Protein AF-A0A1H7CQ21-F1 (afdb_monomer)

pLDDT: mean 93.38, std 7.11, range [62.94, 98.38]

Secondary structure (DSSP, 8-state):
--B-TTT-SBSSPHHHHHHHHHHTTT-HHHHHHHHHHHHHHHHHHHHHTT----HHHHHHHHTTTHHHHTSPPPP-PPP-

Solvent-accessible surface area (backbone atoms only — not comparable to full-atom values): 4685 Å² total; per-residue (Å²): 131,65,51,30,91,90,73,70,39,61,51,68,30,75,68,52,49,53,52,52,23,65,75,26,51,70,36,34,68,62,48,47,51,57,32,47,54,53,41,52,53,53,45,54,51,32,47,74,73,74,45,81,75,53,65,67,60,49,40,53,61,47,54,68,50,38,69,70,45,12,50,58,78,74,78,81,74,75,83,129

Radius of gyration: 15.09 Å; Cα contacts (8 Å, |Δi|>4): 67; chains: 1; bounding box: 49×25×36 Å

Nearest PDB structures (foldseek):
  6a18-assembly1_A  TM=4.517E-01  e=4.459E+00  Arabidopsis thaliana
  6a17-assembly1_A  TM=4.679E-01  e=6.976E+00  Arabidopsis thaliana

Foldseek 3Di:
DAADPVPRHHPPDPVVLLVLLVVQALPLVVQQVVLVVVLVVVCVVCVVVVHDDDPVVSCCRRPVCSVVSNYHDDPPPPDD

Organism: NCBI:txid1144548

Mean predicted aligned error: 4.3 Å

Sequence (80 aa):
MWFCAACAHPWPCGVARLHLAAEYVGKGRTFAVEMAELLWEATADLERIGGNPDGFELYGRFLGWVRRASRPARPDTPAD

Structure (mmCIF, N/CA/C/O backbone):
data_AF-A0A1H7CQ21-F1
#
_entry.id   AF-A0A1H7CQ21-F1
#
loop_
_atom_site.group_PDB
_atom_site.id
_atom_site.type_symbol
_atom_site.label_atom_id
_atom_site.label_alt_id
_atom_site.label_comp_id
_atom_site.label_asym_id
_atom_site.label_entity_id
_atom_site.label_seq_id
_atom_site.pdbx_PDB_ins_code
_atom_site.Cartn_x
_atom_site.Cartn_y
_atom_site.Cartn_z
_atom_site.occupancy
_atom_site.B_iso_or_equiv
_atom_site.auth_seq_id
_atom_s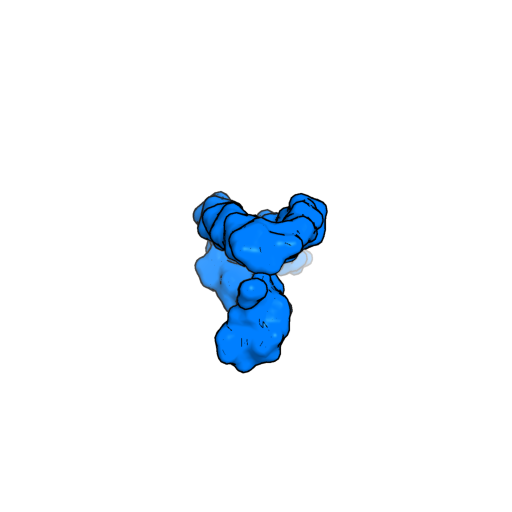ite.auth_comp_id
_atom_site.auth_asym_id
_atom_site.auth_atom_id
_atom_site.pdbx_PDB_model_num
ATOM 1 N N . MET A 1 1 ? 7.832 -6.136 -10.630 1.00 79.31 1 MET A N 1
ATOM 2 C CA . MET A 1 1 ? 6.609 -5.301 -10.597 1.00 79.31 1 MET A CA 1
ATOM 3 C C . MET A 1 1 ? 5.633 -5.895 -9.595 1.00 79.31 1 MET A C 1
ATOM 5 O O . MET A 1 1 ? 5.518 -7.112 -9.532 1.00 79.31 1 MET A O 1
ATOM 9 N N . TRP A 1 2 ? 4.992 -5.051 -8.786 1.00 91.25 2 TRP A N 1
ATOM 10 C CA . TRP A 1 2 ? 4.204 -5.474 -7.626 1.00 91.25 2 TRP A CA 1
ATOM 11 C C . TRP A 1 2 ? 2.753 -5.766 -8.006 1.00 91.25 2 TRP A C 1
ATOM 13 O O . TRP A 1 2 ? 1.979 -4.840 -8.274 1.00 91.25 2 TRP A O 1
ATOM 23 N N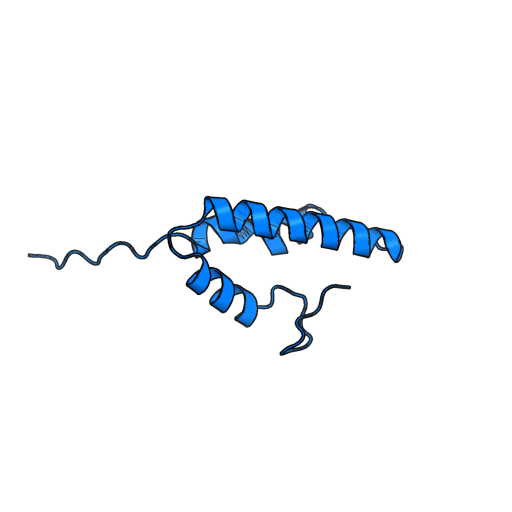 . PHE A 1 3 ? 2.385 -7.045 -8.018 1.00 94.31 3 PHE A N 1
ATOM 24 C CA . PHE A 1 3 ? 1.045 -7.519 -8.363 1.00 94.31 3 PHE A CA 1
ATOM 25 C C . PHE A 1 3 ? 0.417 -8.294 -7.211 1.00 94.31 3 PHE A C 1
ATOM 27 O O . PHE A 1 3 ? 1.091 -8.980 -6.447 1.00 94.31 3 PHE A O 1
ATOM 34 N N . CYS A 1 4 ? -0.900 -8.184 -7.086 1.00 95.38 4 CYS A N 1
ATOM 35 C CA . CYS A 1 4 ? -1.654 -8.908 -6.082 1.00 95.38 4 CYS A CA 1
ATOM 36 C C . CYS A 1 4 ? -1.728 -10.389 -6.462 1.00 95.38 4 CYS A C 1
ATOM 38 O O . CYS A 1 4 ? -2.278 -10.722 -7.510 1.00 95.38 4 CYS A O 1
ATOM 40 N N . ALA A 1 5 ? -1.266 -11.274 -5.579 1.00 92.00 5 ALA A N 1
ATOM 41 C CA . ALA A 1 5 ? -1.319 -12.719 -5.805 1.00 92.00 5 ALA A CA 1
ATOM 42 C C . ALA A 1 5 ? -2.750 -13.257 -6.016 1.00 92.00 5 ALA A C 1
ATOM 44 O O . ALA A 1 5 ? -2.933 -14.257 -6.699 1.00 92.00 5 ALA A O 1
ATOM 45 N N . ALA A 1 6 ? -3.770 -12.582 -5.472 1.00 93.75 6 ALA A N 1
ATOM 46 C CA . ALA A 1 6 ? -5.161 -13.021 -5.578 1.00 93.75 6 ALA A CA 1
ATOM 47 C C . ALA A 1 6 ? -5.855 -12.609 -6.888 1.00 93.75 6 ALA A C 1
ATOM 49 O O . ALA A 1 6 ? -6.786 -13.280 -7.318 1.00 93.75 6 ALA A O 1
ATOM 50 N N . CYS A 1 7 ? -5.459 -11.490 -7.507 1.00 95.31 7 CYS A N 1
ATOM 51 C CA . CYS A 1 7 ? -6.203 -10.926 -8.646 1.00 95.31 7 CYS A CA 1
ATOM 52 C C . CYS A 1 7 ? -5.337 -10.365 -9.781 1.00 95.31 7 CYS A C 1
ATOM 54 O O . CYS A 1 7 ? -5.876 -9.734 -10.687 1.00 95.31 7 CYS A O 1
ATOM 56 N N . ALA A 1 8 ? -4.013 -10.523 -9.714 1.00 95.00 8 ALA A N 1
ATOM 57 C CA . ALA A 1 8 ? -3.026 -10.059 -10.696 1.00 95.00 8 ALA A CA 1
ATOM 58 C C . ALA A 1 8 ? -3.015 -8.543 -11.003 1.00 95.00 8 ALA A C 1
ATOM 60 O O . ALA A 1 8 ? -2.238 -8.088 -11.836 1.00 95.00 8 ALA A O 1
ATOM 61 N N . HIS A 1 9 ? -3.818 -7.732 -10.310 1.00 95.75 9 HIS A N 1
ATOM 62 C CA . HIS A 1 9 ? -3.798 -6.275 -10.450 1.00 95.75 9 HIS A CA 1
ATOM 63 C C . HIS A 1 9 ? -2.614 -5.653 -9.698 1.00 95.75 9 HIS A C 1
ATOM 65 O O . HIS A 1 9 ? -2.111 -6.264 -8.748 1.00 95.75 9 HIS A O 1
ATOM 71 N N . PRO A 1 10 ? -2.193 -4.423 -10.053 1.00 94.81 10 PRO A N 1
ATOM 72 C CA . PRO A 1 10 ? -1.166 -3.700 -9.313 1.00 94.81 10 PRO A CA 1
ATOM 73 C C . PRO A 1 10 ? -1.494 -3.639 -7.816 1.00 94.81 10 PRO A C 1
ATOM 75 O O . PRO A 1 10 ? -2.559 -3.167 -7.416 1.00 94.81 10 PRO A O 1
ATOM 78 N N . TRP A 1 11 ? -0.591 -4.147 -6.978 1.00 96.62 11 TRP A N 1
ATOM 79 C CA . TRP A 1 11 ? -0.778 -4.154 -5.528 1.00 96.62 11 TRP A CA 1
ATOM 80 C C . TRP A 1 11 ? -0.373 -2.806 -4.903 1.00 96.62 11 TRP A C 1
ATOM 82 O O . TRP A 1 11 ? 0.687 -2.299 -5.257 1.00 96.62 11 TRP A O 1
ATOM 92 N N . PRO A 1 12 ? -1.137 -2.206 -3.978 1.00 97.25 12 PRO A N 1
ATOM 93 C CA . PRO A 1 12 ? -2.384 -2.705 -3.417 1.00 97.25 12 PRO A CA 1
ATOM 94 C C . PRO A 1 12 ? -3.570 -2.427 -4.349 1.00 97.25 12 PRO A C 1
ATOM 96 O O . PRO A 1 12 ? -3.909 -1.272 -4.635 1.00 97.25 12 PRO A O 1
ATOM 99 N N . CYS A 1 13 ? -4.225 -3.507 -4.779 1.00 96.88 13 CYS A N 1
ATOM 100 C CA . CYS A 1 13 ? -5.465 -3.458 -5.548 1.00 96.88 13 CYS A CA 1
ATOM 101 C C . CYS A 1 13 ? -6.647 -3.086 -4.636 1.00 96.88 13 CYS A C 1
ATOM 103 O O . CYS A 1 13 ? -6.519 -3.118 -3.414 1.00 96.88 13 CYS A O 1
ATOM 105 N N . GLY A 1 14 ? -7.822 -2.791 -5.203 1.00 95.25 14 GLY A N 1
ATOM 106 C CA . GLY A 1 14 ? -9.004 -2.402 -4.416 1.00 95.25 14 GLY A CA 1
ATOM 107 C C . GLY A 1 14 ? -9.347 -3.377 -3.280 1.00 95.25 14 GLY A C 1
ATOM 108 O O . GLY A 1 14 ? -9.562 -2.947 -2.152 1.00 95.25 14 GLY A O 1
ATOM 109 N N . VAL A 1 15 ? -9.299 -4.687 -3.546 1.00 95.38 15 VAL A N 1
ATOM 110 C CA . VAL A 1 15 ? -9.559 -5.730 -2.536 1.00 95.38 15 VAL A CA 1
ATOM 111 C C . VAL A 1 15 ? -8.510 -5.709 -1.421 1.00 95.38 15 VAL A C 1
ATOM 113 O O . VAL A 1 15 ? -8.863 -5.692 -0.245 1.00 95.38 15 VAL A O 1
ATOM 116 N N . ALA A 1 16 ? -7.222 -5.634 -1.771 1.00 96.88 16 ALA A N 1
ATOM 117 C CA . ALA A 1 16 ? -6.148 -5.538 -0.784 1.00 96.88 16 ALA A CA 1
ATOM 118 C C . ALA A 1 16 ? -6.289 -4.276 0.079 1.00 96.88 16 ALA A C 1
ATOM 120 O O . ALA A 1 16 ? -6.108 -4.341 1.290 1.00 96.88 16 ALA A O 1
ATOM 121 N N . ARG A 1 17 ? -6.678 -3.141 -0.519 1.00 97.19 17 ARG A N 1
ATOM 122 C CA . ARG A 1 17 ? -6.926 -1.900 0.228 1.00 97.19 17 ARG A CA 1
ATOM 123 C C . ARG A 1 17 ? -8.056 -2.052 1.241 1.00 97.19 17 ARG A C 1
ATOM 125 O O . ARG A 1 17 ? -7.923 -1.543 2.346 1.00 97.19 17 ARG A O 1
ATOM 132 N N . LEU A 1 18 ? -9.135 -2.752 0.888 1.00 95.56 18 LEU A N 1
ATOM 133 C CA . LEU A 1 18 ? -10.241 -3.028 1.811 1.00 95.56 18 LEU A CA 1
ATOM 134 C C . LEU A 1 18 ? -9.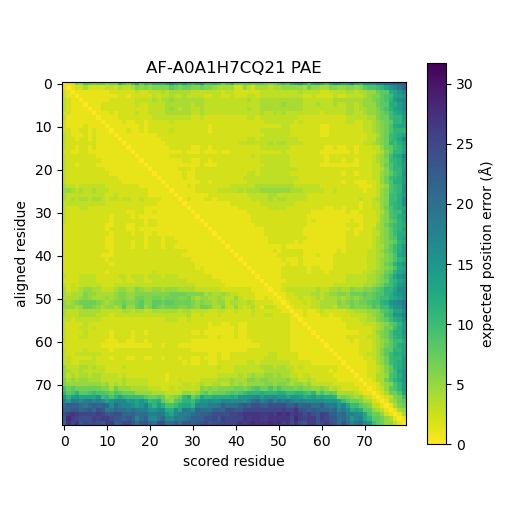801 -3.926 2.973 1.00 95.56 18 LEU A C 1
ATOM 136 O O . LEU A 1 18 ? -10.104 -3.614 4.121 1.00 95.56 18 LEU A O 1
ATOM 140 N N . HIS A 1 19 ? -9.058 -4.999 2.691 1.00 96.25 19 HIS A N 1
ATOM 141 C CA . HIS A 1 19 ? -8.552 -5.897 3.733 1.00 96.25 19 HIS A CA 1
ATOM 142 C C . HIS A 1 19 ? -7.597 -5.173 4.689 1.00 96.25 19 HIS A C 1
ATOM 144 O O . HIS A 1 19 ? -7.797 -5.218 5.900 1.00 96.25 19 HIS A O 1
ATOM 150 N N . LEU A 1 20 ? -6.628 -4.428 4.148 1.00 96.88 20 LEU A N 1
ATOM 151 C CA . LEU A 1 20 ? -5.702 -3.622 4.944 1.00 96.88 20 LEU A CA 1
ATOM 152 C C . LEU A 1 20 ? -6.440 -2.556 5.766 1.00 96.88 20 LEU A C 1
ATOM 154 O O . LEU A 1 20 ? -6.138 -2.355 6.938 1.00 96.88 20 LEU A O 1
ATOM 158 N N . ALA A 1 21 ? -7.437 -1.881 5.185 1.00 95.81 21 ALA A N 1
ATOM 159 C CA . ALA A 1 21 ? -8.235 -0.900 5.914 1.00 95.81 21 ALA A CA 1
ATOM 160 C C . ALA A 1 21 ? -8.924 -1.528 7.133 1.00 95.81 21 ALA A C 1
ATOM 162 O O . ALA A 1 21 ? -8.882 -0.941 8.210 1.00 95.81 21 ALA A O 1
ATOM 163 N N . ALA A 1 22 ? -9.511 -2.719 6.970 1.00 96.31 22 ALA A N 1
ATOM 164 C CA . ALA A 1 22 ? -10.176 -3.452 8.044 1.00 96.31 22 ALA A CA 1
ATOM 165 C C . ALA A 1 22 ? -9.196 -3.918 9.136 1.00 96.31 22 ALA A C 1
ATOM 167 O O . ALA A 1 22 ? -9.486 -3.786 10.324 1.00 96.31 22 ALA A O 1
ATOM 168 N N . GLU A 1 23 ? -8.023 -4.416 8.747 1.00 97.19 23 GLU A N 1
ATOM 169 C CA . GLU A 1 23 ? -6.981 -4.880 9.671 1.00 97.19 23 GLU A CA 1
ATOM 170 C C . GLU A 1 23 ? -6.411 -3.746 10.542 1.00 97.19 23 GLU A C 1
ATOM 172 O O . GLU A 1 23 ? -6.129 -3.925 11.733 1.00 97.19 23 GLU A O 1
ATOM 177 N N . TYR A 1 24 ? -6.288 -2.552 9.958 1.00 96.94 24 TYR A N 1
ATOM 178 C CA . TYR A 1 24 ? -5.643 -1.396 10.577 1.00 96.94 24 TYR A CA 1
ATOM 179 C C . TYR A 1 24 ? -6.610 -0.318 11.087 1.00 96.94 24 TYR A C 1
ATOM 181 O O . TYR A 1 24 ? -6.185 0.810 11.374 1.00 96.94 24 TYR A O 1
ATOM 189 N N . VAL A 1 25 ? -7.898 -0.631 11.255 1.00 96.00 25 VAL A N 1
ATOM 190 C CA . VAL A 1 25 ? -8.855 0.298 11.879 1.00 96.00 25 VAL A CA 1
ATOM 191 C C . VAL A 1 25 ? -8.341 0.737 13.254 1.00 96.00 25 VAL A C 1
ATOM 193 O O . VAL A 1 25 ? -7.983 -0.079 14.102 1.00 96.00 25 VAL A O 1
ATOM 196 N N . GLY A 1 26 ? -8.264 2.052 13.476 1.00 94.94 26 GLY A N 1
ATOM 197 C CA . GLY A 1 26 ? -7.743 2.640 14.714 1.00 94.94 26 GLY A CA 1
ATOM 198 C C . GLY A 1 26 ? -6.214 2.603 14.853 1.00 94.94 26 GLY A C 1
ATOM 199 O O . GLY A 1 26 ? -5.678 3.214 15.775 1.00 94.94 26 GLY A O 1
ATOM 200 N N . LYS A 1 27 ? -5.491 1.960 13.9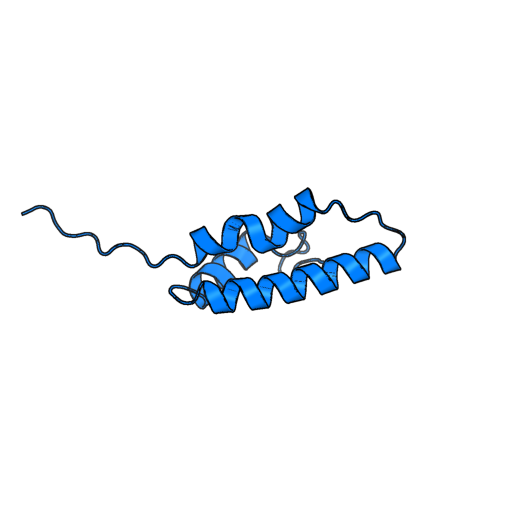26 1.00 96.12 27 LYS A N 1
ATOM 201 C CA . LYS A 1 27 ? -4.031 1.745 13.967 1.00 96.12 27 LYS A CA 1
ATOM 202 C C . LYS A 1 27 ? -3.290 2.484 12.848 1.00 96.12 27 LYS A C 1
ATOM 204 O O . LYS A 1 27 ? -2.289 2.009 12.318 1.00 96.12 27 LYS A O 1
ATOM 209 N N . GLY A 1 28 ? -3.759 3.681 12.491 1.00 95.25 28 GLY A N 1
ATOM 210 C CA . GLY A 1 28 ? -3.270 4.413 11.316 1.00 95.25 28 GLY A CA 1
ATOM 211 C C . GLY A 1 28 ? -1.783 4.765 11.307 1.00 95.25 28 GLY A C 1
ATOM 212 O O . GLY A 1 28 ? -1.195 4.858 10.235 1.00 95.25 28 GLY A O 1
ATOM 213 N N . ARG A 1 29 ? -1.153 4.935 12.479 1.00 96.69 29 ARG A N 1
ATOM 214 C CA . ARG A 1 29 ? 0.300 5.165 12.570 1.00 96.69 29 ARG A CA 1
ATOM 215 C C . ARG A 1 29 ? 1.089 3.928 12.158 1.00 96.69 29 ARG A C 1
ATOM 217 O O . ARG A 1 29 ? 1.958 4.052 11.308 1.00 96.69 29 ARG A O 1
ATOM 224 N N . THR A 1 30 ? 0.758 2.769 12.726 1.00 97.38 30 THR A N 1
ATOM 225 C CA . THR A 1 30 ? 1.370 1.489 12.349 1.00 97.38 30 THR A CA 1
ATOM 226 C C . THR A 1 30 ? 1.142 1.229 10.868 1.00 97.38 30 THR A C 1
ATOM 228 O O . THR A 1 30 ? 2.096 1.009 10.141 1.00 97.38 30 THR A O 1
ATOM 231 N N . PHE A 1 31 ? -0.092 1.416 10.388 1.00 97.94 31 PHE A N 1
ATOM 232 C CA . PHE A 1 31 ? -0.407 1.210 8.978 1.00 97.94 31 PHE A CA 1
ATOM 233 C C . PHE A 1 31 ? 0.424 2.086 8.031 1.00 97.94 31 PHE A C 1
ATOM 235 O O . PHE A 1 31 ? 0.849 1.638 6.973 1.00 97.94 31 PHE A O 1
ATOM 242 N N . ALA A 1 32 ? 0.668 3.343 8.407 1.00 97.81 32 ALA A N 1
ATOM 243 C CA . ALA A 1 32 ? 1.483 4.251 7.610 1.00 97.81 32 ALA A CA 1
ATOM 244 C C . ALA A 1 32 ? 2.960 3.852 7.563 1.00 97.81 32 ALA A C 1
ATOM 246 O O . ALA A 1 32 ? 3.586 4.078 6.534 1.00 97.81 32 ALA A O 1
ATOM 247 N N . VAL A 1 33 ? 3.502 3.283 8.643 1.00 98.25 33 VAL A N 1
ATOM 248 C CA . VAL A 1 33 ? 4.887 2.788 8.673 1.00 98.25 33 VAL A CA 1
ATOM 249 C C . VAL A 1 33 ? 5.021 1.567 7.766 1.00 98.25 33 VAL A C 1
ATOM 251 O O . VAL A 1 33 ? 5.820 1.604 6.838 1.00 98.25 33 VAL A O 1
ATOM 254 N N . GLU A 1 34 ? 4.151 0.572 7.936 1.00 97.62 34 GLU A N 1
ATOM 255 C CA . GLU A 1 34 ? 4.128 -0.648 7.113 1.00 97.62 34 GLU A CA 1
ATOM 256 C C . GLU A 1 34 ? 3.993 -0.315 5.616 1.00 97.62 34 GLU A C 1
ATOM 258 O O . GLU A 1 34 ? 4.747 -0.787 4.769 1.00 97.62 34 GLU A O 1
ATOM 263 N N . MET A 1 35 ? 3.073 0.589 5.259 1.00 98.31 35 MET A N 1
ATOM 264 C CA . MET A 1 35 ? 2.898 1.001 3.862 1.00 98.31 35 MET A CA 1
ATOM 265 C C . MET A 1 35 ? 4.056 1.849 3.319 1.00 98.31 35 MET A C 1
ATOM 267 O O . MET A 1 35 ? 4.248 1.886 2.103 1.00 98.31 35 MET A O 1
ATOM 271 N N . ALA A 1 36 ? 4.812 2.542 4.176 1.00 98.38 36 ALA A N 1
ATOM 272 C CA . ALA A 1 36 ? 6.004 3.279 3.764 1.00 98.38 36 ALA A CA 1
ATOM 273 C C . ALA A 1 36 ? 7.183 2.337 3.480 1.00 98.38 36 ALA A C 1
ATOM 275 O O . ALA A 1 36 ? 7.908 2.563 2.513 1.00 98.38 36 ALA A O 1
ATOM 276 N N . GLU A 1 37 ? 7.335 1.267 4.263 1.00 98.38 37 GLU A N 1
ATOM 277 C CA . GLU A 1 37 ? 8.321 0.210 4.005 1.00 98.38 37 GLU A CA 1
ATOM 278 C C . GLU A 1 37 ? 8.044 -0.464 2.655 1.00 98.38 37 GLU A C 1
ATOM 280 O O . GLU A 1 37 ? 8.923 -0.527 1.797 1.00 98.38 37 GLU A O 1
ATOM 285 N N . LEU A 1 38 ? 6.786 -0.822 2.384 1.00 97.69 38 LEU A N 1
ATOM 286 C CA . LEU A 1 38 ? 6.406 -1.416 1.097 1.00 97.69 38 LEU A CA 1
ATOM 287 C C . LEU A 1 38 ? 6.551 -0.441 -0.084 1.00 97.69 38 LEU A C 1
ATOM 289 O O . LEU A 1 38 ? 6.860 -0.866 -1.196 1.00 97.69 38 LEU A O 1
ATOM 293 N N . LEU A 1 39 ? 6.356 0.868 0.126 1.00 97.81 39 LEU A N 1
ATOM 294 C CA . LEU A 1 39 ? 6.652 1.880 -0.896 1.00 97.81 39 LEU A CA 1
ATOM 295 C C . LEU A 1 39 ? 8.142 1.880 -1.241 1.00 97.81 39 LEU A C 1
ATOM 297 O O . LEU A 1 39 ? 8.492 1.936 -2.423 1.00 97.81 39 LEU A O 1
ATOM 301 N N . TRP A 1 40 ? 9.007 1.839 -0.227 1.00 97.69 40 TRP A N 1
ATOM 302 C CA . TRP A 1 40 ? 10.455 1.809 -0.415 1.00 97.69 40 TRP A CA 1
ATOM 303 C C . TRP A 1 40 ? 10.878 0.571 -1.209 1.00 97.69 40 TRP A C 1
ATOM 305 O O . TRP A 1 40 ? 11.564 0.696 -2.224 1.00 97.69 40 TRP A O 1
ATOM 315 N N . GLU A 1 41 ? 10.392 -0.607 -0.816 1.00 97.69 41 GLU A N 1
ATOM 316 C CA . GLU A 1 41 ? 10.674 -1.856 -1.525 1.00 97.69 41 GLU A CA 1
ATOM 317 C C . GLU A 1 41 ? 10.171 -1.821 -2.976 1.00 97.69 41 GLU A C 1
ATOM 319 O O . GLU A 1 41 ? 10.904 -2.182 -3.898 1.00 97.69 41 GLU A O 1
ATOM 324 N N . ALA A 1 42 ? 8.955 -1.317 -3.209 1.00 96.56 42 ALA A N 1
ATOM 325 C CA . ALA A 1 42 ? 8.394 -1.196 -4.551 1.00 96.56 42 ALA A CA 1
ATOM 326 C C . ALA A 1 42 ? 9.162 -0.214 -5.444 1.00 96.56 42 ALA A C 1
ATOM 328 O O . ALA A 1 42 ? 9.282 -0.450 -6.650 1.00 96.56 42 ALA A O 1
ATOM 329 N N . THR A 1 43 ? 9.687 0.865 -4.859 1.00 96.44 43 THR A N 1
ATOM 330 C CA . THR A 1 43 ? 10.552 1.829 -5.551 1.00 96.44 43 THR A CA 1
ATOM 331 C C . THR A 1 43 ? 11.848 1.148 -5.983 1.00 96.44 43 THR A C 1
ATOM 333 O O . THR A 1 43 ? 12.154 1.125 -7.175 1.00 96.44 43 THR A O 1
ATOM 336 N N . ALA A 1 44 ? 12.546 0.502 -5.044 1.00 96.31 44 ALA A N 1
ATOM 337 C CA . ALA A 1 44 ? 13.803 -0.195 -5.308 1.00 96.31 44 ALA A CA 1
ATOM 338 C C . ALA A 1 44 ? 13.643 -1.315 -6.354 1.00 96.31 44 ALA A C 1
ATOM 340 O O . ALA A 1 44 ? 14.480 -1.489 -7.241 1.00 96.31 44 ALA A O 1
ATOM 341 N N . ASP A 1 45 ? 12.539 -2.062 -6.301 1.00 95.94 45 ASP A N 1
ATOM 342 C CA . ASP A 1 45 ? 12.242 -3.100 -7.287 1.00 95.94 45 ASP A CA 1
ATOM 343 C C . ASP A 1 45 ? 12.003 -2.553 -8.694 1.00 95.94 45 ASP A C 1
ATOM 345 O O . ASP A 1 45 ? 12.345 -3.219 -9.675 1.00 95.94 45 ASP A O 1
ATOM 349 N N . LEU A 1 46 ? 11.380 -1.377 -8.808 1.00 94.44 46 LEU A N 1
ATOM 350 C CA . LEU A 1 46 ? 11.136 -0.736 -10.095 1.00 94.44 46 LEU A CA 1
ATOM 351 C C . LEU A 1 46 ? 12.441 -0.209 -10.698 1.00 94.44 46 LEU A C 1
ATOM 353 O O . LEU A 1 46 ? 12.703 -0.449 -11.877 1.00 94.44 46 LEU A O 1
ATOM 357 N N . GLU A 1 47 ? 13.284 0.428 -9.887 1.00 95.06 47 GLU A N 1
ATOM 358 C CA . GLU A 1 47 ? 14.619 0.880 -10.295 1.00 95.06 47 GLU A CA 1
ATOM 359 C C . GLU A 1 47 ? 15.486 -0.293 -10.771 1.00 95.06 47 GLU A C 1
ATOM 361 O O . GLU A 1 47 ? 16.113 -0.227 -11.830 1.00 95.06 47 GLU A O 1
ATOM 366 N N . ARG A 1 48 ? 15.460 -1.420 -10.047 1.00 95.75 48 ARG A N 1
ATOM 367 C CA . ARG A 1 48 ? 16.237 -2.626 -10.376 1.00 95.75 48 ARG A CA 1
ATOM 368 C C . ARG A 1 48 ? 15.916 -3.206 -11.755 1.00 95.75 48 ARG A C 1
ATOM 370 O O . ARG A 1 48 ? 16.781 -3.826 -12.369 1.00 95.75 48 ARG A O 1
ATOM 377 N N . ILE A 1 49 ? 14.687 -3.035 -12.240 1.00 95.38 49 ILE A N 1
ATOM 378 C CA . ILE A 1 49 ? 14.272 -3.504 -13.572 1.00 95.38 49 ILE A CA 1
ATOM 379 C C . ILE A 1 49 ? 14.385 -2.416 -14.651 1.00 95.38 49 ILE A C 1
ATOM 381 O O . ILE A 1 49 ? 13.858 -2.593 -15.748 1.00 95.38 49 ILE A O 1
ATOM 385 N N . GLY A 1 50 ? 15.061 -1.301 -14.353 1.00 94.69 50 GLY A N 1
ATOM 386 C CA . GLY A 1 50 ? 15.252 -0.180 -15.275 1.00 94.69 50 GLY A CA 1
ATOM 387 C C . GLY A 1 50 ? 14.014 0.700 -15.454 1.00 94.69 50 GLY A C 1
ATOM 388 O O . GLY A 1 50 ? 13.931 1.450 -16.425 1.00 94.69 50 GLY A O 1
ATOM 389 N N . GLY A 1 51 ? 13.032 0.593 -14.556 1.00 92.69 51 GLY A N 1
ATOM 390 C CA . GLY A 1 51 ? 11.882 1.486 -14.532 1.00 92.69 51 GLY A CA 1
ATOM 391 C C . GLY A 1 51 ? 12.236 2.863 -13.972 1.00 92.69 51 GLY A C 1
ATOM 392 O O . GLY A 1 51 ? 13.255 3.042 -13.310 1.00 92.69 51 GLY A O 1
ATOM 393 N N . ASN A 1 52 ? 11.360 3.834 -14.220 1.00 92.19 52 ASN A N 1
ATOM 394 C CA . ASN A 1 52 ? 11.458 5.173 -13.647 1.00 92.19 52 ASN A CA 1
ATOM 395 C C . ASN A 1 52 ? 10.307 5.371 -12.645 1.00 92.19 52 ASN A C 1
ATOM 397 O O . ASN A 1 52 ? 9.165 5.537 -13.085 1.00 92.19 52 ASN A O 1
ATOM 401 N N . PRO A 1 53 ? 10.555 5.277 -11.327 1.00 89.81 53 PRO A N 1
ATOM 402 C CA . PRO A 1 53 ? 9.513 5.453 -10.324 1.00 89.81 53 PRO A CA 1
ATOM 403 C C . PRO A 1 53 ? 8.985 6.891 -10.312 1.00 89.81 53 PRO A C 1
ATOM 405 O O . PRO A 1 53 ? 9.683 7.825 -9.923 1.00 89.81 53 PRO A O 1
ATOM 408 N N . ASP A 1 54 ? 7.712 7.066 -10.666 1.00 95.12 54 ASP A N 1
ATOM 409 C CA . A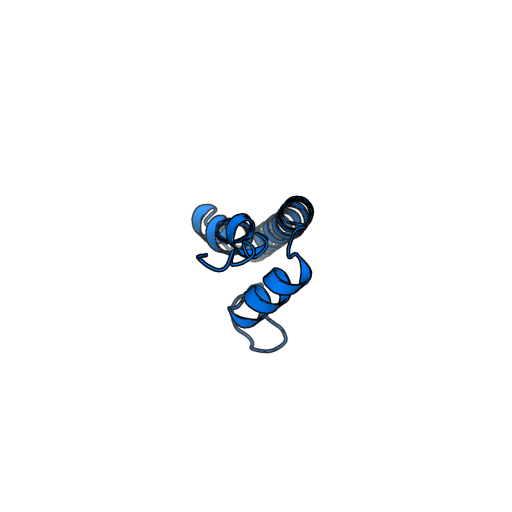SP A 1 54 ? 7.003 8.313 -10.386 1.00 95.12 54 ASP A CA 1
ATOM 410 C C . ASP A 1 54 ? 6.646 8.361 -8.892 1.00 95.12 54 ASP A C 1
ATOM 412 O O . ASP A 1 54 ? 5.791 7.618 -8.397 1.00 95.12 54 ASP A O 1
ATOM 416 N N . GLY A 1 55 ? 7.312 9.256 -8.160 1.00 94.12 55 GLY A N 1
ATOM 417 C CA . GLY A 1 55 ? 7.101 9.425 -6.726 1.00 94.12 55 GLY A CA 1
ATOM 418 C C . GLY A 1 55 ? 5.671 9.832 -6.356 1.00 94.12 55 GLY A C 1
ATOM 419 O O . GLY A 1 55 ? 5.179 9.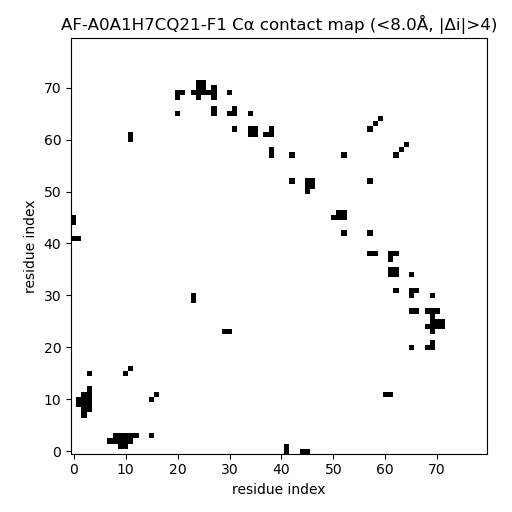418 -5.305 1.00 94.12 55 GLY A O 1
ATOM 420 N N . PHE A 1 56 ? 4.972 10.594 -7.203 1.00 96.81 56 PHE A N 1
ATOM 421 C CA . PHE A 1 56 ? 3.581 10.973 -6.953 1.00 96.81 56 PHE A CA 1
ATOM 422 C C . PHE A 1 56 ? 2.641 9.779 -7.143 1.00 96.81 56 PHE A C 1
ATOM 424 O O . PHE A 1 56 ? 1.756 9.553 -6.310 1.00 96.81 56 PHE A O 1
ATOM 431 N N . GLU A 1 57 ? 2.864 8.972 -8.185 1.00 95.44 57 GLU A N 1
ATOM 432 C CA . GLU A 1 57 ? 2.092 7.747 -8.417 1.00 95.44 57 GLU A CA 1
ATOM 433 C C . GLU A 1 57 ? 2.290 6.745 -7.269 1.00 95.44 57 GLU A C 1
ATOM 435 O O . GLU A 1 57 ? 1.314 6.247 -6.696 1.00 95.44 57 GLU A O 1
ATOM 440 N N . LEU A 1 58 ? 3.541 6.491 -6.872 1.00 95.75 58 LEU A N 1
ATOM 441 C CA . LEU A 1 58 ? 3.861 5.569 -5.781 1.00 95.75 58 LEU A CA 1
ATOM 442 C C . LEU A 1 58 ? 3.328 6.070 -4.436 1.00 95.75 58 LEU A C 1
ATOM 444 O O . LEU A 1 58 ? 2.725 5.294 -3.688 1.00 95.75 58 LEU A O 1
ATOM 448 N N . TYR A 1 59 ? 3.439 7.371 -4.154 1.00 97.19 59 TYR A N 1
ATOM 449 C CA . TYR A 1 59 ? 2.825 7.960 -2.967 1.00 97.19 59 TYR A CA 1
ATOM 450 C C . TYR A 1 59 ? 1.307 7.750 -2.958 1.00 97.19 59 TYR A C 1
ATOM 452 O O . TYR A 1 59 ? 0.755 7.253 -1.974 1.00 97.19 59 TYR A O 1
ATOM 460 N N . GLY A 1 60 ? 0.615 8.081 -4.052 1.00 97.12 60 GLY A N 1
ATOM 461 C CA . GLY A 1 60 ? -0.833 7.901 -4.164 1.00 97.12 60 GLY A CA 1
ATOM 462 C C . GLY A 1 60 ? -1.260 6.435 -4.028 1.00 97.12 60 GLY A C 1
ATOM 463 O O . GLY A 1 60 ? -2.293 6.130 -3.423 1.00 97.12 60 GLY A O 1
ATOM 464 N N . ARG A 1 61 ? -0.438 5.517 -4.545 1.00 96.56 61 ARG A N 1
ATOM 465 C CA . ARG A 1 61 ? -0.668 4.072 -4.513 1.00 96.56 61 ARG A CA 1
ATOM 466 C C . ARG A 1 61 ? -0.516 3.467 -3.118 1.00 96.56 61 ARG A C 1
ATOM 468 O O . ARG A 1 61 ? -1.382 2.679 -2.732 1.00 96.56 61 ARG A O 1
ATOM 475 N N . PHE A 1 62 ? 0.529 3.826 -2.373 1.00 97.62 62 PHE A N 1
ATOM 476 C CA . PHE A 1 62 ? 0.839 3.216 -1.073 1.00 97.62 62 PHE A CA 1
ATOM 477 C C . PHE A 1 62 ? 0.350 4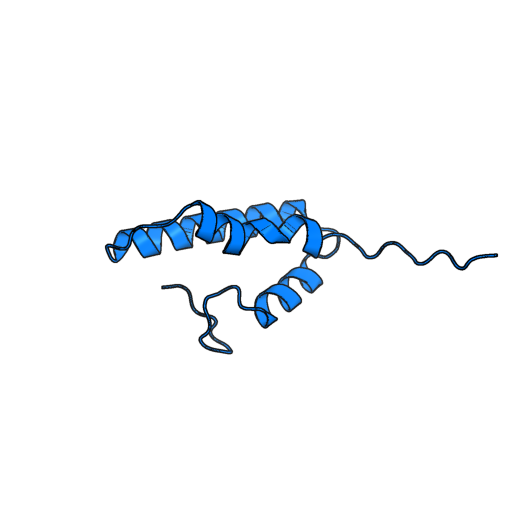.046 0.123 1.00 97.62 62 PHE A C 1
ATOM 479 O O . PHE A 1 62 ? -0.247 3.487 1.036 1.00 97.62 62 PHE A O 1
ATOM 486 N N . LEU A 1 63 ? 0.534 5.370 0.119 1.00 97.75 63 LEU A N 1
ATOM 487 C CA . LEU A 1 63 ? 0.314 6.223 1.298 1.00 97.75 63 LEU A CA 1
ATOM 488 C C . LEU A 1 63 ? -0.901 7.154 1.195 1.00 97.75 63 LEU A C 1
ATOM 490 O O . LEU A 1 63 ? -1.508 7.479 2.219 1.00 97.75 63 LEU A O 1
ATOM 494 N N . GLY A 1 64 ? -1.302 7.556 -0.015 1.00 97.00 64 GLY A N 1
ATOM 495 C CA . GLY A 1 64 ? -2.310 8.603 -0.245 1.00 97.00 64 GLY A CA 1
ATOM 496 C C . GLY A 1 64 ? -3.701 8.332 0.348 1.00 97.00 64 GLY A C 1
ATOM 497 O O . GLY A 1 64 ? -4.510 9.247 0.494 1.00 97.00 64 GLY A O 1
ATOM 498 N N . TRP A 1 65 ? -3.990 7.088 0.731 1.00 96.38 65 TRP A N 1
ATOM 499 C CA . TRP A 1 65 ? -5.287 6.657 1.260 1.00 96.38 65 TRP A CA 1
ATOM 500 C C . TRP A 1 65 ? -5.234 6.132 2.710 1.00 96.38 65 TRP A C 1
ATOM 502 O O . TRP A 1 65 ? -6.279 6.022 3.354 1.00 96.38 65 TRP A O 1
ATOM 512 N N . VAL A 1 66 ? -4.042 5.885 3.267 1.00 96.81 66 VAL A N 1
ATOM 513 C CA . VAL A 1 66 ? -3.826 5.202 4.561 1.00 96.81 66 VAL A CA 1
ATOM 514 C C . VAL A 1 66 ? -4.500 5.903 5.742 1.00 96.81 66 VAL A C 1
ATOM 516 O O . VAL A 1 66 ? -5.188 5.274 6.551 1.00 96.81 66 VAL A O 1
ATOM 519 N N . ARG A 1 67 ? -4.358 7.232 5.839 1.00 92.56 67 ARG A N 1
ATOM 520 C CA . ARG A 1 67 ? -4.951 8.011 6.944 1.00 92.56 67 ARG A CA 1
ATOM 521 C C . ARG A 1 67 ? -6.474 7.970 6.942 1.00 92.56 67 ARG A C 1
ATOM 523 O O . ARG A 1 67 ? -7.093 7.990 8.000 1.00 92.56 67 ARG A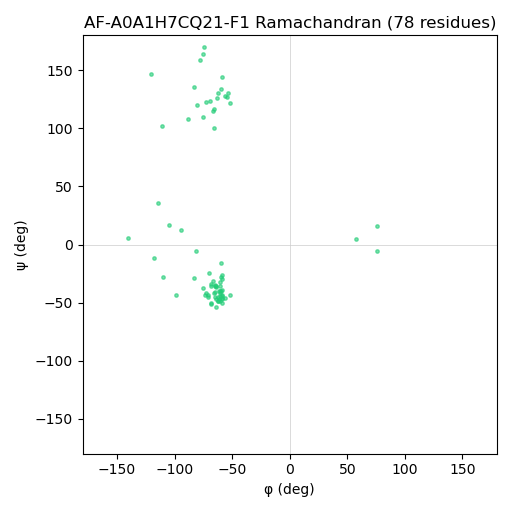 O 1
ATOM 530 N N . ARG A 1 68 ? -7.080 7.949 5.754 1.00 94.31 68 ARG A N 1
ATOM 531 C CA . ARG A 1 68 ? -8.536 7.877 5.608 1.00 94.31 68 ARG A CA 1
ATOM 532 C C . ARG A 1 68 ? -9.038 6.475 5.935 1.00 94.31 68 ARG A C 1
ATOM 534 O O . ARG A 1 68 ? -10.028 6.356 6.643 1.00 94.31 68 ARG A O 1
ATOM 541 N N . ALA A 1 69 ? -8.347 5.453 5.439 1.00 93.19 69 ALA A N 1
ATOM 542 C CA . ALA A 1 69 ? -8.733 4.055 5.599 1.00 93.19 69 ALA A CA 1
ATOM 543 C C . ALA A 1 69 ? -8.627 3.539 7.039 1.00 93.19 69 ALA A C 1
ATOM 545 O O . ALA A 1 69 ? -9.469 2.766 7.471 1.00 93.19 69 ALA A O 1
ATOM 546 N N . SER A 1 70 ? -7.630 3.995 7.797 1.00 93.00 70 SER A N 1
ATOM 547 C CA . SER A 1 70 ? -7.432 3.583 9.197 1.00 93.00 70 SER A CA 1
ATOM 548 C C . SER A 1 70 ? -8.313 4.326 10.200 1.00 93.00 70 SER A C 1
ATOM 550 O O . SER A 1 70 ? -8.284 4.022 11.397 1.00 93.00 70 SER A O 1
ATOM 552 N N . ARG A 1 71 ? -9.073 5.332 9.752 1.00 92.38 71 ARG A N 1
ATOM 553 C CA . ARG A 1 71 ? -9.904 6.118 10.657 1.00 92.38 71 ARG A CA 1
ATOM 554 C C . ARG A 1 71 ? -11.047 5.233 11.164 1.00 92.38 71 ARG A C 1
ATOM 556 O O . ARG A 1 71 ? -11.807 4.734 10.336 1.00 92.38 71 ARG A O 1
ATOM 563 N N . PRO A 1 72 ? -11.207 5.057 12.488 1.00 88.44 72 PRO A N 1
ATOM 564 C CA . PRO A 1 72 ? -12.366 4.352 13.009 1.00 88.44 72 PRO A CA 1
ATOM 565 C C . PRO A 1 72 ? -13.640 5.065 12.559 1.00 88.44 72 PRO A C 1
ATOM 567 O O . PRO A 1 72 ? -13.668 6.300 12.448 1.00 88.44 72 PRO A O 1
ATOM 570 N N . ALA A 1 73 ? -14.684 4.283 12.277 1.00 83.88 73 ALA A N 1
ATOM 571 C CA . ALA A 1 73 ? -16.010 4.837 12.073 1.00 83.88 73 ALA A CA 1
ATOM 572 C C . ALA A 1 73 ? -16.343 5.697 13.295 1.00 83.88 73 ALA A C 1
ATOM 574 O O . ALA A 1 73 ? -16.134 5.282 14.438 1.00 83.88 73 ALA A O 1
ATOM 575 N N . 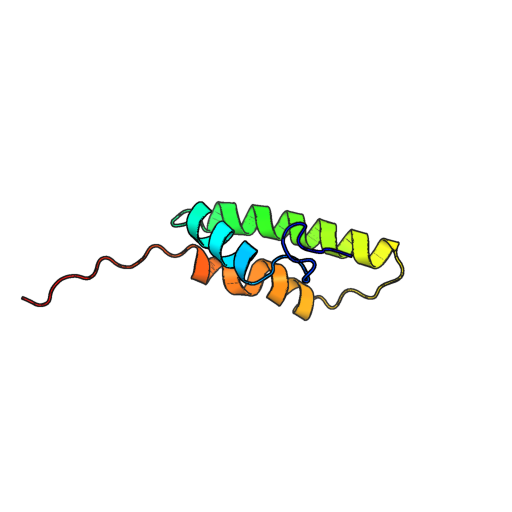ARG A 1 74 ? -16.797 6.928 13.052 1.00 81.56 74 ARG A N 1
ATOM 576 C CA . ARG A 1 74 ? -17.362 7.713 14.143 1.00 81.56 74 ARG A CA 1
ATOM 577 C C . ARG A 1 74 ? -18.588 6.926 14.616 1.00 81.56 74 ARG A C 1
ATOM 579 O O . ARG A 1 74 ? -19.349 6.514 13.746 1.00 81.56 74 ARG A O 1
ATOM 586 N N . PRO A 1 75 ? -18.762 6.673 15.922 1.00 77.56 75 PRO A N 1
ATOM 587 C CA . PRO A 1 75 ? -20.009 6.094 16.388 1.00 77.56 75 PRO A CA 1
ATOM 588 C C . PRO A 1 75 ? -21.142 7.009 15.923 1.00 77.56 75 PRO A C 1
ATOM 590 O O . PRO A 1 75 ? -21.067 8.227 16.112 1.00 77.56 75 PRO A O 1
ATOM 593 N N . ASP A 1 76 ? -22.138 6.431 15.259 1.00 72.50 76 ASP A N 1
ATOM 594 C CA . ASP A 1 76 ? -23.363 7.142 14.932 1.00 72.50 76 ASP A CA 1
ATOM 595 C C . ASP A 1 76 ? -24.047 7.447 16.265 1.00 72.50 76 ASP A C 1
ATOM 597 O O . ASP A 1 76 ? -24.629 6.563 16.891 1.00 72.50 76 ASP A O 1
ATOM 601 N N . THR A 1 77 ? -23.904 8.674 16.766 1.00 75.38 77 THR A N 1
ATOM 602 C CA . THR A 1 77 ? -24.744 9.143 17.869 1.00 75.38 77 THR A CA 1
ATOM 603 C C . THR A 1 77 ? -26.168 9.211 17.316 1.00 75.38 77 THR A C 1
ATOM 605 O O . THR A 1 77 ? -26.382 9.977 16.369 1.00 75.38 77 THR A O 1
ATOM 608 N N . PRO A 1 78 ? -27.132 8.423 17.830 1.00 74.12 78 PRO A N 1
ATOM 609 C CA . PRO A 1 78 ? -28.521 8.575 17.425 1.00 74.12 78 PRO A CA 1
ATOM 610 C C . PRO A 1 78 ? -28.955 10.001 17.765 1.00 74.12 78 PRO A C 1
ATOM 612 O O . PRO A 1 78 ? -28.626 10.494 18.843 1.00 74.12 78 PRO A O 1
ATOM 615 N N . ALA A 1 79 ? -29.629 10.678 16.837 1.00 68.19 79 ALA A N 1
ATOM 616 C CA . ALA A 1 79 ? -30.280 11.941 17.156 1.00 68.19 79 ALA A CA 1
ATOM 617 C C . ALA A 1 79 ? -31.374 11.663 18.201 1.00 68.19 79 ALA A C 1
ATOM 619 O O . ALA A 1 79 ? -32.183 10.760 17.979 1.00 68.19 79 ALA A O 1
ATOM 620 N N . ASP A 1 80 ? -31.321 12.389 19.323 1.00 62.94 80 ASP A N 1
ATOM 621 C CA . ASP A 1 80 ? -32.335 12.383 20.390 1.00 62.94 80 ASP A CA 1
ATOM 622 C C . ASP A 1 80 ? -33.750 12.671 19.857 1.00 62.94 80 ASP A C 1
ATOM 624 O O . ASP A 1 80 ? -33.886 13.521 18.940 1.00 62.94 80 ASP A O 1
#